Protein AF-A0A0V0SXD3-F1 (afdb_monomer)

Mean predicted aligned error: 11.61 Å

Radius of gyration: 20.64 Å; Cα contacts (8 Å, |Δi|>4): 73; chains: 1; bounding box: 42×30×58 Å

Structure (mmCIF, N/CA/C/O backbone):
data_AF-A0A0V0SXD3-F1
#
_entry.id   AF-A0A0V0SXD3-F1
#
loop_
_atom_site.group_PDB
_atom_site.id
_atom_site.type_symbol
_atom_site.label_atom_id
_atom_site.label_alt_id
_atom_site.label_comp_id
_atom_site.label_asym_id
_atom_site.label_entity_id
_atom_site.label_seq_id
_atom_site.pdbx_PDB_ins_code
_atom_site.Cartn_x
_atom_site.Cartn_y
_atom_site.Cartn_z
_atom_site.occupancy
_atom_site.B_iso_or_equiv
_atom_site.auth_seq_id
_atom_s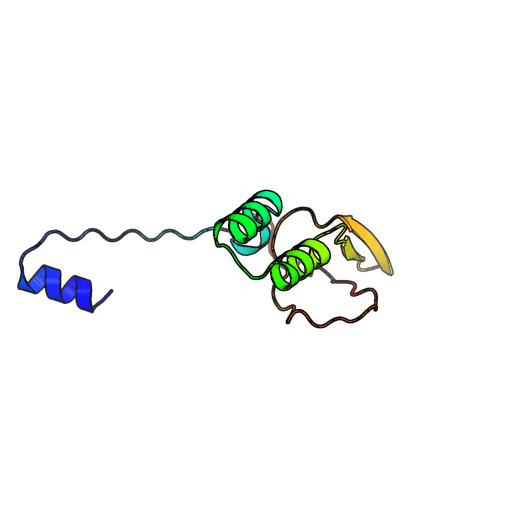ite.auth_comp_id
_atom_site.auth_asym_id
_atom_site.auth_atom_id
_atom_site.pdbx_PDB_model_num
ATOM 1 N N . MET A 1 1 ? -11.902 12.365 18.711 1.00 76.06 1 MET A N 1
ATOM 2 C CA . MET A 1 1 ? -11.106 12.462 19.957 1.00 76.06 1 MET A CA 1
ATOM 3 C C . MET A 1 1 ? -11.861 13.221 21.041 1.00 76.06 1 MET A C 1
ATOM 5 O O . MET A 1 1 ? -12.052 12.664 22.110 1.00 76.06 1 MET A O 1
ATOM 9 N N . GLU A 1 2 ? -12.356 14.429 20.762 1.00 86.44 2 GLU A N 1
ATOM 10 C CA . GLU A 1 2 ? -13.086 15.246 21.744 1.00 86.44 2 GLU A CA 1
ATOM 11 C C . GLU A 1 2 ? -14.291 14.533 22.376 1.00 86.44 2 GLU A C 1
ATOM 13 O O . GLU A 1 2 ? -14.399 14.493 23.596 1.00 86.44 2 GLU A O 1
ATOM 18 N N . VAL A 1 3 ? -15.118 13.853 21.575 1.00 91.25 3 VAL A N 1
ATOM 19 C CA . VAL A 1 3 ? -16.262 13.065 22.075 1.00 91.25 3 VAL A CA 1
ATOM 20 C C . VAL A 1 3 ? -15.834 11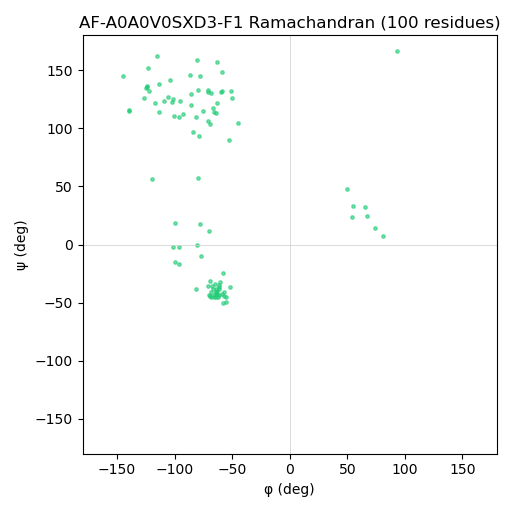.965 23.058 1.00 91.25 3 VAL A C 1
ATOM 22 O O . VAL A 1 3 ? -16.448 11.807 24.106 1.00 91.25 3 VAL A O 1
ATOM 25 N N . ALA A 1 4 ? -14.745 11.246 22.767 1.00 87.12 4 ALA A N 1
ATOM 26 C CA . ALA A 1 4 ? -14.232 10.190 23.646 1.00 87.12 4 ALA A CA 1
ATOM 27 C C . ALA A 1 4 ? -13.683 10.754 24.969 1.00 87.12 4 ALA A C 1
ATOM 29 O O . ALA A 1 4 ? -13.862 10.148 26.022 1.00 87.12 4 ALA A O 1
ATOM 30 N N . ILE A 1 5 ? -13.061 11.938 24.929 1.00 92.00 5 ILE A N 1
ATOM 31 C CA . ILE A 1 5 ? -12.571 12.639 26.124 1.00 92.00 5 ILE A CA 1
ATOM 32 C C . ILE A 1 5 ? -13.740 13.139 26.981 1.00 92.00 5 ILE A C 1
ATOM 34 O O . ILE A 1 5 ? -13.711 12.987 28.201 1.00 92.00 5 ILE A O 1
ATOM 38 N N . GLN A 1 6 ? -14.768 13.727 26.362 1.00 93.25 6 GLN A N 1
ATOM 39 C CA . GLN A 1 6 ? -15.953 14.213 27.076 1.00 93.25 6 GLN A CA 1
ATOM 40 C C . GLN A 1 6 ? -16.712 13.066 27.743 1.00 93.25 6 GLN A C 1
ATOM 42 O O . GLN A 1 6 ? -17.123 13.183 28.896 1.00 93.25 6 GLN A O 1
ATOM 47 N N . GLU A 1 7 ? -16.826 11.928 27.063 1.00 93.00 7 GLU A N 1
ATOM 48 C CA . GLU A 1 7 ? -17.496 10.757 27.617 1.00 93.00 7 GLU A CA 1
ATOM 49 C C . GLU A 1 7 ? -16.711 10.133 28.778 1.00 93.00 7 GLU A C 1
ATOM 51 O O . GLU A 1 7 ? -17.301 9.807 29.810 1.00 93.00 7 GLU A O 1
ATOM 56 N N . ALA A 1 8 ? -15.380 10.047 28.677 1.00 92.88 8 ALA A N 1
ATOM 57 C CA . ALA A 1 8 ? -14.533 9.590 29.780 1.00 92.88 8 ALA A CA 1
ATOM 58 C C . ALA A 1 8 ? -14.653 10.502 31.015 1.00 92.88 8 ALA A C 1
ATOM 60 O O . ALA A 1 8 ? -14.739 10.013 32.140 1.00 92.88 8 ALA A O 1
ATOM 61 N N . ARG A 1 9 ? -14.755 11.825 30.813 1.00 91.38 9 ARG A N 1
ATOM 62 C CA . ARG A 1 9 ? -15.018 12.793 31.894 1.00 91.38 9 ARG A CA 1
ATOM 63 C C . ARG A 1 9 ? -16.405 12.617 32.510 1.00 91.38 9 ARG A C 1
ATOM 65 O O . ARG A 1 9 ? -16.526 12.640 33.730 1.00 91.38 9 ARG A O 1
ATOM 72 N N . ARG A 1 10 ? -17.441 12.422 31.686 1.00 95.75 10 ARG A N 1
ATOM 73 C CA . ARG A 1 10 ? -18.830 12.227 32.138 1.00 95.75 10 ARG A CA 1
ATOM 74 C C . ARG A 1 10 ? -19.001 10.943 32.950 1.00 95.75 10 ARG A C 1
ATOM 76 O O . ARG A 1 10 ? -19.766 10.918 33.908 1.00 95.75 10 ARG A O 1
ATOM 83 N N . THR A 1 11 ? -18.309 9.881 32.551 1.00 95.00 11 THR A N 1
ATOM 84 C CA . THR A 1 11 ? -18.422 8.540 33.150 1.00 95.00 11 THR A CA 1
ATOM 85 C C . THR A 1 11 ? -17.359 8.249 34.205 1.00 95.00 11 THR A C 1
ATOM 87 O O . THR A 1 11 ? -17.393 7.189 34.823 1.00 95.00 11 THR A O 1
ATOM 90 N N . ASN A 1 12 ? -16.437 9.189 34.435 1.00 93.06 12 ASN A N 1
ATOM 91 C CA . ASN A 1 12 ? -15.276 9.021 35.307 1.00 93.06 12 ASN A CA 1
ATOM 92 C C . ASN A 1 12 ? -14.416 7.793 34.934 1.00 93.06 12 ASN A C 1
ATOM 94 O O . ASN A 1 12 ? -13.853 7.116 35.794 1.00 93.06 12 ASN A O 1
ATOM 98 N N . ALA A 1 13 ? -14.348 7.483 33.637 1.00 93.19 13 ALA A N 1
ATOM 99 C CA . ALA A 1 13 ? -13.592 6.360 33.101 1.00 93.19 13 ALA A CA 1
ATOM 100 C C . ALA A 1 13 ? -12.131 6.751 32.833 1.00 93.19 13 ALA A C 1
ATOM 102 O O . ALA A 1 13 ? -11.835 7.871 32.410 1.00 93.19 13 ALA A O 1
ATOM 103 N N . GLN A 1 14 ? -11.203 5.808 33.020 1.00 92.12 14 GLN A N 1
ATOM 104 C CA . GLN A 1 14 ? -9.826 5.986 32.560 1.00 92.12 14 GLN A CA 1
ATOM 105 C C . GLN A 1 14 ? -9.760 5.918 31.032 1.00 92.12 14 GLN A C 1
ATOM 107 O O . GLN A 1 14 ? -10.261 4.980 30.416 1.00 92.12 14 GLN A O 1
ATOM 112 N N . LEU A 1 15 ? -9.089 6.901 30.432 1.00 92.44 15 LEU A N 1
ATOM 113 C CA . LEU A 1 15 ? -8.832 6.980 28.999 1.00 92.44 15 LEU A CA 1
ATOM 114 C C . LEU A 1 15 ? -7.332 7.172 28.769 1.00 92.44 15 LEU A C 1
ATOM 116 O O . LEU A 1 15 ? -6.741 8.118 29.287 1.00 92.44 15 LEU A O 1
ATOM 120 N N . ALA A 1 16 ? -6.736 6.305 27.954 1.00 92.00 16 ALA A N 1
ATOM 121 C CA . ALA A 1 16 ? -5.386 6.472 27.431 1.00 92.00 16 ALA A CA 1
ATOM 122 C C . ALA A 1 16 ? -5.460 6.690 25.915 1.00 92.00 16 ALA A C 1
ATOM 124 O O . ALA A 1 16 ? -6.236 6.028 25.227 1.00 92.00 16 ALA A O 1
ATOM 125 N N . ILE A 1 17 ? -4.664 7.629 25.399 1.00 90.06 17 ILE A N 1
ATOM 126 C CA . ILE A 1 17 ? -4.570 7.929 23.967 1.00 90.06 17 ILE A CA 1
ATOM 127 C C . ILE A 1 17 ? -3.116 7.747 23.546 1.00 90.06 17 ILE A C 1
ATOM 129 O O . ILE A 1 17 ? -2.204 8.247 24.203 1.00 90.06 17 ILE A O 1
ATOM 133 N N . SER A 1 18 ? -2.912 7.033 22.445 1.00 90.50 18 SER A N 1
ATOM 134 C CA . SER A 1 18 ? -1.605 6.817 21.831 1.00 90.50 18 SER A CA 1
ATOM 135 C C . SER A 1 18 ? -1.666 7.278 20.381 1.00 90.50 18 SER A C 1
ATOM 137 O O . SER A 1 18 ? -2.632 6.980 19.679 1.00 90.50 18 SER A O 1
ATOM 139 N N . TRP A 1 19 ? -0.633 7.989 19.932 1.00 89.31 19 TRP A N 1
ATOM 140 C CA . TRP A 1 19 ? -0.466 8.363 18.532 1.00 89.31 19 TRP A CA 1
ATOM 141 C C . TRP A 1 19 ? 0.556 7.429 17.901 1.00 89.31 19 TRP A C 1
ATOM 143 O O . TRP A 1 19 ? 1.670 7.301 18.404 1.00 89.31 19 TRP A O 1
ATOM 153 N N . LEU A 1 20 ? 0.159 6.781 16.810 1.00 89.31 20 LEU A N 1
ATOM 154 C CA . LEU A 1 20 ? 1.042 5.977 15.981 1.00 89.31 20 LEU A CA 1
ATOM 155 C C . LEU A 1 20 ? 1.155 6.668 14.627 1.00 89.31 20 LEU A C 1
ATOM 157 O O . LEU A 1 20 ? 0.166 6.764 13.903 1.00 89.31 20 LEU A O 1
ATOM 161 N N . ASP A 1 21 ? 2.353 7.143 14.312 1.00 90.56 21 ASP A N 1
ATOM 162 C CA . ASP A 1 21 ? 2.686 7.653 12.988 1.00 90.56 21 ASP A CA 1
ATOM 163 C C . ASP A 1 21 ? 3.575 6.636 12.271 1.00 90.56 21 ASP A C 1
ATOM 165 O O . ASP A 1 21 ? 4.575 6.167 12.822 1.00 90.56 21 ASP A O 1
ATOM 169 N N . ILE A 1 22 ? 3.180 6.253 11.059 1.00 85.12 22 ILE A N 1
ATOM 170 C CA . ILE A 1 22 ? 3.893 5.261 10.255 1.00 85.12 22 ILE A CA 1
ATOM 171 C C . ILE A 1 22 ? 4.726 6.018 9.228 1.00 85.12 22 ILE A C 1
ATOM 173 O O . ILE A 1 22 ? 4.196 6.590 8.273 1.00 85.12 22 ILE A O 1
ATOM 177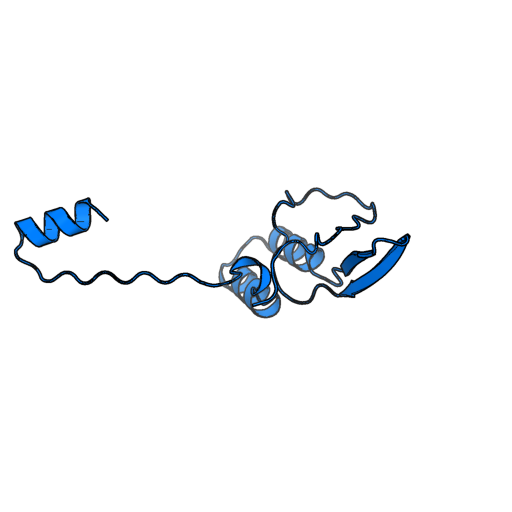 N N . SER A 1 23 ? 6.048 5.984 9.392 1.00 88.00 23 SER A N 1
ATOM 178 C CA . SER A 1 23 ? 6.963 6.611 8.441 1.00 88.00 23 SER A CA 1
ATOM 179 C C . SER A 1 23 ? 6.804 6.011 7.043 1.00 88.00 23 SER A C 1
ATOM 181 O O . SER A 1 23 ? 6.822 4.794 6.870 1.00 88.00 23 SER A O 1
ATOM 183 N N . ASN A 1 24 ? 6.683 6.877 6.033 1.00 82.88 24 ASN A N 1
ATOM 184 C CA . ASN A 1 24 ? 6.565 6.490 4.625 1.00 82.88 24 ASN A CA 1
ATOM 185 C C . ASN A 1 24 ? 5.487 5.409 4.377 1.00 82.88 24 ASN A C 1
ATOM 187 O O . ASN A 1 24 ? 5.731 4.412 3.693 1.00 82.88 24 ASN A O 1
ATOM 191 N N . ALA A 1 25 ? 4.290 5.595 4.942 1.00 84.19 25 ALA A N 1
ATOM 192 C CA . ALA A 1 25 ? 3.207 4.609 4.894 1.00 84.19 25 ALA A CA 1
ATOM 193 C C . ALA A 1 25 ? 2.885 4.106 3.473 1.00 84.19 25 ALA A C 1
ATOM 195 O O . ALA A 1 25 ? 2.619 2.925 3.288 1.00 84.19 25 ALA A O 1
ATOM 196 N N . PHE A 1 26 ? 2.963 4.969 2.454 1.00 83.25 26 PHE A N 1
ATOM 197 C CA . PHE A 1 26 ? 2.742 4.557 1.065 1.00 83.25 26 PHE A CA 1
ATOM 198 C C . PHE A 1 26 ? 3.963 3.904 0.424 1.00 83.25 26 PHE A C 1
ATOM 200 O O . PHE A 1 26 ? 3.787 2.967 -0.342 1.00 83.25 26 PHE A O 1
ATOM 207 N N . GLY A 1 27 ? 5.185 4.368 0.700 1.00 85.50 27 GLY A N 1
ATOM 208 C CA . GLY A 1 27 ? 6.398 3.817 0.088 1.00 85.50 27 GLY A CA 1
ATOM 209 C C . GLY A 1 27 ? 6.853 2.488 0.694 1.00 85.50 27 GLY A C 1
ATOM 210 O O . GLY A 1 27 ? 7.724 1.836 0.133 1.00 85.50 27 GLY A O 1
ATOM 211 N N . THR A 1 28 ? 6.258 2.072 1.814 1.00 87.06 28 THR A N 1
ATOM 212 C CA . THR A 1 28 ? 6.591 0.829 2.533 1.00 87.06 28 THR A CA 1
ATOM 213 C C . THR A 1 28 ? 5.603 -0.315 2.285 1.00 87.06 28 THR A C 1
ATOM 215 O O . THR A 1 28 ? 5.811 -1.424 2.774 1.00 87.06 28 THR A O 1
ATOM 218 N N . VAL A 1 29 ? 4.542 -0.092 1.499 1.00 89.75 29 VAL A N 1
ATOM 219 C CA . VAL A 1 29 ? 3.530 -1.122 1.206 1.00 89.75 29 VAL A CA 1
ATOM 220 C C . VAL A 1 29 ? 4.128 -2.264 0.381 1.00 89.75 29 VAL A C 1
ATOM 222 O O . VAL A 1 29 ? 4.503 -2.073 -0.772 1.00 89.75 29 VAL A O 1
ATOM 225 N N . SER A 1 30 ? 4.152 -3.483 0.919 1.00 89.94 30 SER A N 1
ATOM 226 C CA . SER A 1 30 ? 4.501 -4.673 0.132 1.00 89.94 30 SER A CA 1
ATOM 227 C C . SER A 1 30 ? 3.417 -4.984 -0.906 1.00 89.94 30 SER A C 1
ATOM 229 O O . SER A 1 30 ? 2.236 -5.089 -0.565 1.00 89.94 30 SER A O 1
ATOM 231 N N . HIS A 1 31 ? 3.813 -5.185 -2.168 1.00 90.19 31 HIS A N 1
ATOM 232 C CA . HIS A 1 31 ? 2.887 -5.602 -3.230 1.00 90.19 31 HIS A CA 1
ATOM 233 C C . HIS A 1 31 ? 2.311 -6.997 -2.979 1.00 90.19 31 HIS A C 1
ATOM 235 O O . HIS A 1 31 ? 1.144 -7.232 -3.269 1.00 90.19 31 HIS A O 1
ATOM 241 N N . GLU A 1 32 ? 3.083 -7.902 -2.377 1.00 90.19 32 GLU A N 1
ATOM 242 C CA . GLU A 1 32 ? 2.609 -9.242 -2.010 1.00 90.19 32 GLU A CA 1
ATOM 243 C C . GLU A 1 32 ? 1.471 -9.170 -0.983 1.00 90.19 32 GLU A C 1
ATOM 245 O O . GLU A 1 32 ? 0.433 -9.820 -1.138 1.00 90.19 32 GLU A O 1
ATOM 250 N N . VAL A 1 33 ? 1.638 -8.321 0.038 1.00 90.88 33 VAL A N 1
ATOM 251 C CA . VAL A 1 33 ? 0.606 -8.086 1.056 1.00 90.88 33 VAL A CA 1
ATOM 252 C C . VAL A 1 33 ? -0.612 -7.421 0.424 1.00 90.88 33 VAL A C 1
ATOM 254 O O . VAL A 1 33 ? -1.732 -7.865 0.659 1.00 90.88 33 VAL A O 1
ATOM 257 N N . LEU A 1 34 ? -0.409 -6.405 -0.421 1.00 90.31 34 LEU A N 1
ATOM 258 C CA . LEU A 1 34 ? -1.491 -5.746 -1.150 1.00 90.31 34 LEU A CA 1
ATOM 259 C C . LEU A 1 34 ? -2.310 -6.755 -1.969 1.00 90.31 34 LEU A C 1
ATOM 261 O O . LEU A 1 34 ? -3.530 -6.791 -1.845 1.00 90.31 34 LEU A O 1
ATOM 265 N N . PHE A 1 35 ? -1.657 -7.611 -2.756 1.00 91.12 35 PHE A N 1
ATOM 266 C CA . PHE A 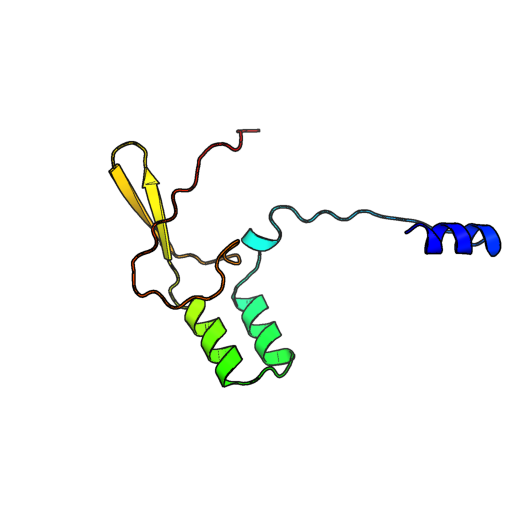1 35 ? -2.335 -8.613 -3.581 1.00 91.12 35 PHE A CA 1
ATOM 267 C C . PHE A 1 35 ? -3.082 -9.650 -2.745 1.00 91.12 35 PHE A C 1
ATOM 269 O O . PHE A 1 35 ? -4.227 -9.966 -3.060 1.00 91.12 35 PHE A O 1
ATOM 276 N N . SER A 1 36 ? -2.478 -10.108 -1.648 1.00 90.94 36 SER A N 1
ATOM 277 C CA . SER A 1 36 ? -3.120 -11.038 -0.715 1.00 90.94 36 SER A CA 1
ATOM 278 C C . SER A 1 36 ? -4.381 -10.437 -0.085 1.00 90.94 36 SER A C 1
ATOM 280 O O . SER A 1 36 ? -5.371 -11.138 0.121 1.00 90.94 36 SER A O 1
ATOM 282 N N . LEU A 1 37 ? -4.372 -9.132 0.208 1.00 91.12 37 LEU A N 1
ATOM 283 C CA . LEU A 1 37 ? -5.547 -8.426 0.719 1.00 91.12 37 LEU A CA 1
ATOM 284 C C . LEU A 1 37 ? -6.633 -8.284 -0.352 1.00 91.12 37 LEU A C 1
ATOM 286 O O . LEU A 1 37 ? -7.795 -8.540 -0.045 1.00 91.12 37 LEU A O 1
ATOM 290 N N . LEU A 1 38 ? -6.278 -7.930 -1.593 1.00 90.06 38 LEU A N 1
ATOM 291 C CA . LEU A 1 38 ? -7.248 -7.839 -2.694 1.00 90.06 38 LEU A CA 1
ATOM 292 C C . LEU A 1 38 ? -7.981 -9.171 -2.905 1.00 90.06 38 LEU A C 1
ATOM 294 O O . LEU A 1 38 ? -9.208 -9.185 -2.997 1.00 90.06 38 LEU A O 1
ATOM 298 N N . ASP A 1 39 ? -7.237 -10.281 -2.892 1.00 88.69 39 ASP A N 1
ATOM 299 C CA . ASP A 1 39 ? -7.801 -11.625 -3.038 1.00 88.69 39 ASP A CA 1
ATOM 300 C C . ASP A 1 39 ? -8.685 -12.004 -1.835 1.00 88.69 39 ASP A C 1
ATOM 302 O O . ASP A 1 39 ? -9.750 -12.600 -1.997 1.00 88.69 39 ASP A O 1
ATOM 306 N N . ARG A 1 40 ? -8.288 -11.618 -0.614 1.00 92.25 40 ARG A N 1
ATOM 307 C CA . ARG A 1 40 ? -9.033 -11.927 0.617 1.00 92.25 40 ARG A CA 1
ATOM 308 C C . ARG A 1 40 ? -10.348 -11.158 0.748 1.00 92.25 40 ARG A C 1
ATOM 310 O O . ARG A 1 40 ? -11.303 -11.704 1.295 1.00 92.25 40 ARG A O 1
ATOM 317 N N . TYR A 1 41 ? -10.400 -9.904 0.302 1.00 90.31 41 TYR A N 1
ATOM 318 C CA . TYR A 1 41 ? -11.602 -9.070 0.426 1.00 90.31 41 TYR A CA 1
ATOM 319 C C . TYR A 1 41 ? -12.663 -9.352 -0.648 1.00 90.31 41 TYR A C 1
ATOM 321 O O . TYR A 1 41 ? -13.733 -8.750 -0.602 1.00 90.31 41 TYR A O 1
ATOM 329 N N . GLY A 1 42 ? -12.407 -10.284 -1.574 1.00 84.06 42 GLY A N 1
ATOM 330 C CA . GLY A 1 42 ? -13.401 -10.731 -2.552 1.00 84.06 42 GLY A CA 1
ATOM 331 C C . 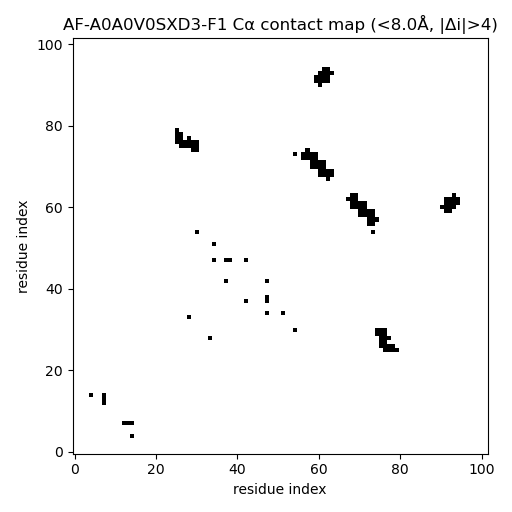GLY A 1 42 ? -13.809 -9.640 -3.541 1.00 84.06 42 GLY A C 1
ATOM 332 O O . GLY A 1 42 ? -14.964 -9.592 -3.961 1.00 84.06 42 GLY A O 1
ATOM 333 N N . LEU A 1 43 ? -12.880 -8.741 -3.881 1.00 85.88 43 LEU A N 1
ATOM 334 C CA . LEU A 1 43 ? -13.097 -7.732 -4.914 1.00 85.88 43 LEU A CA 1
ATOM 335 C C . LEU A 1 43 ? -13.319 -8.399 -6.274 1.00 85.88 43 LEU A C 1
ATOM 337 O O . LEU A 1 43 ? -12.874 -9.522 -6.516 1.00 85.88 43 LEU A O 1
ATOM 341 N N . ASP A 1 44 ? -13.980 -7.675 -7.177 1.00 90.75 44 ASP A N 1
ATOM 342 C CA . ASP A 1 44 ? -14.222 -8.150 -8.535 1.00 90.75 44 ASP A CA 1
ATOM 343 C C . ASP A 1 44 ? -12.907 -8.648 -9.192 1.00 90.75 44 ASP A C 1
ATOM 345 O O . ASP A 1 44 ? -11.878 -7.960 -9.111 1.00 90.75 44 ASP A O 1
ATOM 349 N N . PRO A 1 45 ? -12.894 -9.840 -9.822 1.00 90.12 45 PRO A N 1
ATOM 350 C CA . PRO A 1 45 ? -11.677 -10.403 -10.402 1.00 90.12 45 PRO A CA 1
ATOM 351 C C . PRO A 1 45 ? -11.056 -9.530 -11.494 1.00 90.12 45 PRO A C 1
ATOM 353 O O . PRO A 1 45 ? -9.830 -9.500 -11.619 1.00 90.12 45 PRO A O 1
ATOM 356 N N . VAL A 1 46 ? -11.871 -8.802 -12.267 1.00 92.56 46 VAL A N 1
ATOM 357 C CA . VAL A 1 46 ? -11.381 -7.889 -13.309 1.00 92.56 46 VAL A CA 1
ATOM 358 C C . VAL A 1 46 ? -10.670 -6.711 -12.657 1.00 92.56 46 VAL A C 1
ATOM 360 O O . VAL A 1 46 ? -9.552 -6.375 -13.050 1.00 92.56 46 VAL A O 1
ATOM 363 N N . PHE A 1 47 ? -11.263 -6.134 -11.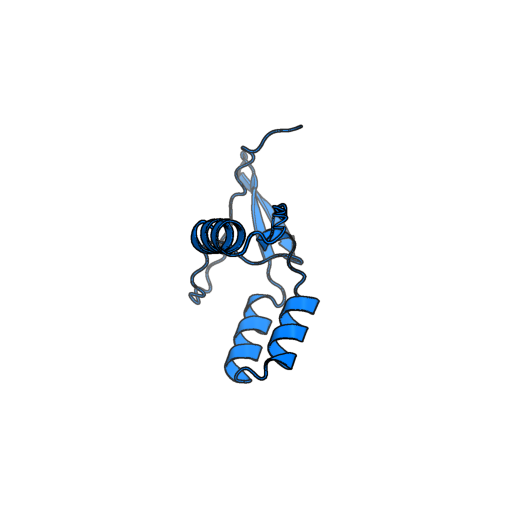612 1.00 89.38 47 PHE A N 1
ATOM 364 C CA . PHE A 1 47 ? -10.629 -5.067 -10.839 1.00 89.38 47 PHE A CA 1
ATOM 365 C C . PHE A 1 47 ? -9.327 -5.532 -10.167 1.00 89.38 47 PHE A C 1
ATOM 367 O O . PHE A 1 47 ? -8.300 -4.858 -10.245 1.00 89.38 47 PHE A O 1
ATOM 374 N N . THR A 1 48 ? -9.325 -6.722 -9.570 1.00 91.06 48 THR A N 1
ATOM 375 C CA . THR A 1 48 ? -8.133 -7.294 -8.927 1.00 91.06 48 THR A CA 1
ATOM 376 C C . THR A 1 48 ? -7.012 -7.543 -9.937 1.00 91.06 48 THR A C 1
ATOM 378 O O . THR A 1 48 ? -5.853 -7.210 -9.676 1.00 91.06 48 THR A O 1
ATOM 381 N N . ALA A 1 49 ? -7.343 -8.077 -11.117 1.00 91.25 49 ALA A N 1
ATOM 382 C CA . ALA A 1 49 ? -6.389 -8.266 -12.205 1.00 91.25 49 ALA A CA 1
ATOM 383 C C . ALA A 1 49 ? -5.841 -6.931 -12.726 1.00 91.25 49 ALA A C 1
ATOM 385 O O . ALA A 1 49 ? -4.640 -6.820 -12.969 1.00 91.25 49 ALA A O 1
ATOM 386 N N . PHE A 1 50 ? -6.692 -5.908 -12.851 1.00 91.06 50 PHE A N 1
ATOM 387 C CA . PHE A 1 50 ? -6.276 -4.560 -13.237 1.00 91.06 50 PHE A CA 1
ATOM 388 C C . PHE A 1 50 ? -5.230 -3.992 -12.268 1.00 91.06 50 PHE A C 1
ATOM 390 O O . PHE A 1 50 ? -4.153 -3.584 -12.704 1.0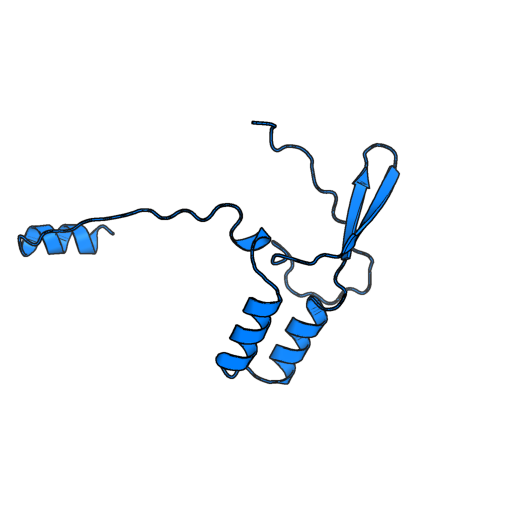0 91.06 50 PHE A O 1
ATOM 397 N N . ILE A 1 51 ? -5.489 -4.046 -10.958 1.00 89.69 51 ILE A N 1
ATOM 398 C CA . ILE A 1 51 ? -4.536 -3.562 -9.949 1.00 89.69 51 ILE A CA 1
ATOM 399 C C . ILE A 1 51 ? -3.242 -4.385 -9.967 1.00 89.69 51 ILE A C 1
ATOM 401 O O . ILE A 1 51 ? -2.155 -3.813 -9.978 1.00 89.69 51 ILE A O 1
ATOM 405 N N . LYS A 1 52 ? -3.323 -5.721 -10.036 1.00 90.00 52 LYS A N 1
ATOM 406 C CA . LYS A 1 52 ? -2.132 -6.585 -10.146 1.00 90.00 52 LYS A CA 1
ATOM 407 C C . LYS A 1 52 ? -1.280 -6.225 -11.365 1.00 90.00 52 LYS A C 1
ATOM 409 O O . LYS A 1 52 ? -0.059 -6.154 -11.250 1.00 90.00 52 LYS A O 1
ATOM 414 N N . ASN A 1 53 ? -1.909 -5.939 -12.503 1.00 89.88 53 ASN A N 1
ATOM 415 C CA . ASN A 1 53 ? -1.215 -5.535 -13.724 1.00 89.88 53 ASN A CA 1
ATOM 416 C C . ASN A 1 53 ? -0.575 -4.145 -13.625 1.00 89.88 53 ASN A C 1
ATOM 418 O O . ASN A 1 53 ? 0.485 -3.947 -14.207 1.00 89.88 53 ASN A O 1
ATOM 422 N N . LEU A 1 54 ? -1.155 -3.211 -12.864 1.00 87.00 54 LEU A N 1
ATOM 423 C CA . LEU A 1 54 ? -0.564 -1.885 -12.647 1.00 87.00 54 LEU A CA 1
ATOM 424 C C . LEU A 1 54 ? 0.804 -1.960 -11.946 1.00 87.00 54 LEU A C 1
ATOM 426 O O . LEU A 1 54 ? 1.692 -1.153 -12.218 1.00 87.00 54 LEU A O 1
ATOM 430 N N . TYR A 1 55 ? 0.970 -2.929 -11.043 1.00 87.62 55 TYR A N 1
ATOM 431 C CA . TYR A 1 55 ? 2.207 -3.133 -10.282 1.00 87.62 55 TYR A CA 1
ATOM 432 C C . TYR A 1 55 ? 3.132 -4.194 -10.887 1.00 87.62 55 TYR A C 1
ATOM 434 O O . TYR A 1 55 ? 4.318 -4.247 -10.550 1.00 87.62 55 TYR A O 1
ATOM 442 N N . LYS A 1 56 ? 2.621 -5.040 -11.787 1.00 82.88 56 LYS A N 1
ATOM 443 C CA . LYS A 1 56 ? 3.416 -6.052 -12.480 1.00 82.88 56 LYS A CA 1
ATOM 444 C C . LYS A 1 56 ? 4.482 -5.372 -13.337 1.00 82.88 56 LYS A C 1
ATOM 446 O O . LYS A 1 56 ? 4.170 -4.560 -14.198 1.00 82.88 56 LYS A O 1
ATOM 451 N N . ASP A 1 57 ? 5.742 -5.712 -13.073 1.00 82.88 57 ASP A N 1
ATOM 452 C CA . ASP A 1 57 ? 6.918 -5.168 -13.766 1.00 82.88 57 ASP A CA 1
ATOM 453 C C . ASP A 1 57 ? 6.987 -3.630 -13.770 1.00 82.88 57 ASP A C 1
ATOM 455 O O . ASP A 1 57 ? 7.660 -3.028 -14.607 1.00 82.88 57 ASP A O 1
ATOM 459 N N . ALA A 1 58 ? 6.324 -2.983 -12.803 1.00 84.12 58 ALA A N 1
ATOM 460 C CA . ALA A 1 58 ? 6.348 -1.540 -12.667 1.00 84.12 58 ALA A CA 1
ATOM 461 C C . ALA A 1 58 ? 7.790 -1.057 -12.480 1.00 84.12 58 ALA A C 1
ATOM 463 O O . ALA A 1 58 ? 8.544 -1.572 -11.650 1.00 84.12 58 ALA A O 1
ATOM 464 N N . THR A 1 59 ? 8.173 -0.041 -13.243 1.00 85.31 59 THR A N 1
ATOM 465 C CA . THR A 1 59 ? 9.469 0.627 -13.131 1.00 85.31 59 THR A CA 1
ATOM 466 C C . THR A 1 59 ? 9.290 2.077 -12.701 1.00 85.31 59 THR A C 1
ATOM 468 O O . THR A 1 59 ? 8.198 2.655 -12.764 1.00 85.31 59 THR A O 1
ATOM 471 N N . ILE A 1 60 ? 10.382 2.653 -12.215 1.00 82.50 60 ILE A N 1
ATOM 472 C CA . ILE A 1 60 ? 10.555 4.080 -11.996 1.00 82.50 60 ILE A CA 1
ATOM 473 C C . ILE A 1 60 ? 11.800 4.513 -12.759 1.00 82.50 60 ILE A C 1
ATOM 475 O O . ILE A 1 60 ? 12.824 3.832 -12.730 1.00 82.50 60 ILE A O 1
ATOM 479 N N . VAL A 1 61 ? 11.706 5.640 -13.453 1.00 83.69 61 VAL A N 1
ATOM 480 C CA . VAL A 1 61 ? 12.858 6.264 -14.100 1.00 83.69 61 VAL A CA 1
ATOM 481 C C . VAL A 1 61 ? 13.187 7.521 -13.322 1.00 83.69 61 VAL A C 1
ATOM 483 O O . VAL A 1 61 ? 12.325 8.383 -13.184 1.00 83.69 61 VAL A O 1
ATOM 486 N N . VAL A 1 62 ? 14.420 7.620 -12.838 1.00 81.62 62 VAL A N 1
ATOM 487 C CA . VAL A 1 62 ? 14.942 8.785 -12.124 1.00 81.62 62 VAL A CA 1
ATOM 488 C C . VAL A 1 62 ? 15.827 9.580 -13.075 1.00 81.62 62 VAL A C 1
ATOM 490 O O . VAL A 1 62 ? 16.794 9.047 -13.619 1.00 81.62 62 VAL A O 1
ATOM 493 N N . LYS A 1 63 ? 15.493 10.858 -13.272 1.00 84.19 63 LYS A N 1
ATOM 494 C CA . LYS A 1 63 ? 16.314 11.824 -14.015 1.00 84.19 63 LYS A CA 1
ATOM 495 C C . LYS A 1 63 ? 17.349 12.451 -13.088 1.00 84.19 63 LYS A C 1
ATOM 497 O O . LYS A 1 63 ? 16.987 13.105 -12.115 1.00 84.19 63 LYS A O 1
ATOM 502 N N . GLY A 1 64 ? 18.624 12.269 -13.411 1.00 79.25 64 GLY A N 1
ATOM 503 C CA . GLY A 1 64 ? 19.734 12.989 -12.799 1.00 79.25 64 GLY A CA 1
ATOM 504 C C . GLY A 1 64 ? 19.912 14.382 -13.407 1.00 79.25 64 GLY A C 1
ATOM 505 O O . GLY A 1 64 ? 19.507 14.642 -14.541 1.00 79.25 64 GLY A O 1
ATOM 506 N N . ALA A 1 65 ? 20.575 15.273 -12.666 1.00 77.31 65 ALA A N 1
ATOM 507 C CA . ALA A 1 65 ? 20.773 16.676 -13.048 1.00 77.31 65 ALA A CA 1
ATOM 508 C C . ALA A 1 65 ? 21.498 16.873 -14.396 1.00 77.31 65 ALA A C 1
ATOM 510 O O . ALA A 1 65 ? 21.301 17.885 -15.060 1.00 77.31 65 ALA A O 1
ATOM 511 N N . ASN A 1 66 ? 22.290 15.887 -14.831 1.00 78.81 66 ASN A N 1
ATOM 512 C CA . ASN A 1 66 ? 23.113 15.970 -16.042 1.00 78.81 66 ASN A CA 1
ATOM 513 C C . ASN A 1 66 ? 22.471 15.273 -17.256 1.00 78.81 66 ASN A C 1
ATOM 515 O O . ASN A 1 66 ? 23.173 14.901 -18.193 1.00 78.81 66 ASN A O 1
ATOM 519 N N . GLY A 1 67 ? 21.158 15.027 -17.223 1.00 74.31 67 GLY A N 1
ATOM 520 C CA . GLY A 1 67 ? 20.461 14.291 -18.284 1.00 74.31 67 GLY A CA 1
ATOM 521 C C . GLY A 1 67 ? 20.732 12.784 -18.274 1.00 74.31 67 GLY A C 1
ATOM 522 O O . GLY A 1 67 ? 20.426 12.098 -19.244 1.00 74.31 67 GLY A O 1
ATOM 523 N N . THR A 1 68 ? 21.298 12.249 -17.188 1.00 73.56 68 THR A N 1
ATOM 524 C CA . THR A 1 68 ? 21.388 10.804 -16.964 1.00 73.56 68 THR A CA 1
ATOM 525 C C . THR A 1 68 ? 20.043 10.265 -16.489 1.00 73.56 68 THR A C 1
ATOM 527 O O . THR A 1 68 ? 19.312 10.935 -15.762 1.00 73.56 68 THR A O 1
ATOM 530 N N . HIS A 1 69 ? 19.709 9.044 -16.894 1.00 82.12 69 HIS A N 1
ATOM 531 C CA . HIS A 1 69 ? 18.492 8.365 -16.465 1.00 82.12 69 HIS A CA 1
ATOM 532 C C . HIS A 1 69 ? 18.850 7.013 -15.866 1.00 82.12 69 HIS A C 1
ATOM 534 O O . HIS A 1 69 ? 19.641 6.266 -16.441 1.00 82.12 69 HIS A O 1
ATOM 540 N N . VAL A 1 70 ? 18.251 6.697 -14.722 1.00 82.69 70 VAL A N 1
ATOM 541 C CA . VAL A 1 70 ? 18.327 5.366 -14.120 1.00 82.69 70 VAL A CA 1
ATOM 542 C C . VAL A 1 70 ? 16.926 4.791 -14.078 1.00 82.69 70 VAL A C 1
ATOM 544 O O . VAL A 1 70 ? 16.036 5.377 -13.465 1.00 82.69 70 VAL A O 1
ATOM 547 N N . THR A 1 71 ? 16.741 3.638 -14.712 1.00 85.69 71 THR A N 1
ATOM 548 C CA . THR A 1 71 ? 15.506 2.860 -14.612 1.00 85.69 71 THR A CA 1
ATOM 549 C C . THR A 1 71 ? 15.688 1.799 -13.539 1.00 85.69 71 THR A C 1
ATOM 551 O O . THR A 1 71 ? 16.602 0.981 -13.615 1.00 85.69 71 THR A O 1
ATOM 554 N N . ALA A 1 72 ? 14.814 1.804 -12.541 1.00 83.06 72 ALA A N 1
ATOM 555 C CA . ALA A 1 72 ? 14.785 0.814 -11.477 1.00 83.06 72 ALA A CA 1
ATOM 556 C C . ALA A 1 72 ? 13.415 0.138 -11.426 1.00 83.06 72 ALA A C 1
ATOM 558 O O . ALA A 1 72 ? 12.394 0.729 -11.782 1.00 83.06 72 ALA A O 1
ATOM 559 N N . ARG A 1 73 ? 13.379 -1.110 -10.958 1.00 85.06 73 ARG A N 1
ATOM 560 C CA . ARG A 1 73 ? 12.116 -1.789 -10.669 1.00 85.06 73 ARG A CA 1
ATOM 561 C C . ARG A 1 73 ? 11.471 -1.164 -9.435 1.00 85.06 73 ARG A C 1
ATOM 563 O O . ARG A 1 73 ? 12.115 -1.015 -8.401 1.00 85.06 73 ARG A O 1
ATOM 570 N N . TRP A 1 74 ? 10.183 -0.870 -9.530 1.00 83.62 74 TRP A N 1
ATOM 571 C CA . TRP A 1 74 ? 9.348 -0.484 -8.405 1.00 83.62 74 TRP A CA 1
ATOM 572 C C . TRP A 1 74 ? 8.851 -1.752 -7.707 1.00 83.62 74 TRP A C 1
ATOM 574 O O . TRP A 1 74 ? 7.871 -2.359 -8.125 1.00 83.62 74 TRP A O 1
ATOM 584 N N . SER A 1 75 ? 9.531 -2.170 -6.642 1.00 84.19 75 SER A N 1
ATOM 585 C CA . SER A 1 75 ? 9.214 -3.412 -5.916 1.00 84.19 75 SER A CA 1
ATOM 586 C C . SER A 1 75 ? 8.401 -3.219 -4.632 1.00 84.19 75 SER A C 1
ATOM 588 O O . SER A 1 75 ? 7.877 -4.194 -4.100 1.00 84.19 75 SER A O 1
ATOM 590 N N . VAL A 1 76 ? 8.303 -1.989 -4.116 1.00 87.31 76 VAL A N 1
ATOM 591 C CA . VAL A 1 76 ? 7.597 -1.677 -2.867 1.00 87.31 76 VAL A CA 1
ATOM 592 C C . VAL A 1 76 ? 6.920 -0.319 -2.953 1.00 87.31 76 VAL A C 1
ATOM 594 O O . VAL A 1 76 ? 7.429 0.616 -3.563 1.00 87.31 76 VAL A O 1
ATOM 597 N N . GLY A 1 77 ? 5.762 -0.214 -2.328 1.00 86.25 77 GLY A N 1
ATOM 598 C CA . GLY A 1 77 ? 5.008 1.007 -2.165 1.00 86.25 77 GLY A CA 1
ATOM 599 C C . GLY A 1 77 ? 3.962 1.248 -3.246 1.00 86.25 77 GLY A C 1
ATOM 600 O O . GLY A 1 77 ? 3.942 0.611 -4.300 1.00 86.25 77 GLY A O 1
ATOM 601 N N . VAL A 1 78 ? 3.082 2.200 -2.966 1.00 85.44 78 VAL A N 1
ATOM 602 C CA . VAL A 1 78 ? 2.007 2.660 -3.847 1.00 85.44 78 VAL A CA 1
ATOM 603 C C . VAL A 1 78 ? 2.398 4.003 -4.464 1.00 85.44 78 VAL A C 1
ATOM 605 O O . VAL A 1 78 ? 2.985 4.855 -3.796 1.00 85.44 78 VAL A O 1
ATOM 608 N N . ARG A 1 79 ? 2.061 4.206 -5.744 1.00 78.88 79 ARG A N 1
ATOM 609 C CA . ARG A 1 79 ? 2.247 5.484 -6.443 1.00 78.88 79 ARG A CA 1
ATOM 610 C C . ARG A 1 79 ? 1.344 6.554 -5.832 1.00 78.88 79 ARG A C 1
ATOM 612 O O . ARG A 1 79 ? 0.125 6.461 -5.922 1.00 78.88 79 ARG A O 1
ATOM 619 N N . GLN A 1 80 ? 1.941 7.571 -5.216 1.00 71.94 80 GLN A N 1
ATOM 620 C CA . GLN A 1 80 ? 1.201 8.733 -4.725 1.00 71.94 80 GLN A CA 1
ATOM 621 C C . GLN A 1 80 ? 0.910 9.691 -5.887 1.00 71.94 80 GLN A C 1
ATOM 623 O O . GLN A 1 80 ? 1.805 10.001 -6.667 1.00 71.94 80 GLN A O 1
ATOM 628 N N . GLY A 1 81 ? -0.333 10.166 -5.998 1.00 68.31 81 GLY A N 1
ATOM 629 C CA . GLY A 1 81 ? -0.728 11.142 -7.022 1.00 68.31 81 GLY A CA 1
ATOM 630 C C . GLY A 1 81 ? -1.009 10.566 -8.416 1.00 68.31 81 GLY A C 1
ATOM 631 O O . GLY A 1 81 ? -1.238 11.342 -9.338 1.00 68.31 81 GLY A O 1
ATOM 632 N N . ASP A 1 82 ? -1.024 9.240 -8.583 1.00 61.19 82 ASP A N 1
ATOM 633 C CA . ASP A 1 82 ? -1.433 8.585 -9.831 1.00 61.19 82 ASP A CA 1
ATOM 634 C C . ASP A 1 82 ? -2.941 8.246 -9.783 1.00 61.19 82 ASP A C 1
ATOM 636 O O . ASP A 1 82 ? -3.343 7.391 -8.990 1.00 61.19 82 ASP A O 1
ATOM 640 N N . PRO A 1 83 ? -3.807 8.889 -10.593 1.00 53.94 83 PRO A N 1
ATOM 641 C CA . PRO A 1 83 ? -5.247 8.627 -10.595 1.00 53.94 83 PRO A CA 1
ATOM 642 C C . PRO A 1 83 ? -5.657 7.339 -11.345 1.00 53.94 83 PRO A C 1
ATOM 644 O O . PRO A 1 83 ? -6.829 7.186 -11.672 1.00 53.94 83 PRO A O 1
ATOM 647 N N . CYS A 1 84 ? -4.736 6.399 -11.608 1.00 51.00 84 CYS A N 1
ATOM 648 C CA . CYS A 1 84 ? -4.967 5.151 -12.366 1.00 51.00 84 CYS A CA 1
ATOM 649 C C . CYS A 1 84 ? -5.275 5.354 -13.866 1.00 51.00 84 CYS A C 1
ATOM 651 O O . CYS A 1 84 ? -5.893 4.503 -14.508 1.00 51.00 84 CYS A O 1
ATOM 653 N N . GLY A 1 85 ? -4.833 6.472 -14.449 1.00 39.38 85 GLY A N 1
ATOM 654 C CA . GLY A 1 85 ? -5.055 6.779 -15.862 1.00 39.38 85 GLY A CA 1
ATOM 655 C C . GLY A 1 85 ? -4.056 6.067 -16.771 1.00 39.38 85 GLY A C 1
ATOM 656 O O . GLY A 1 85 ? -2.883 6.436 -16.789 1.00 39.38 85 GLY A O 1
ATOM 657 N N . ASN A 1 86 ? -4.539 5.080 -17.528 1.00 39.56 86 ASN A N 1
ATOM 658 C CA . ASN A 1 86 ? -3.882 4.443 -18.670 1.00 39.56 86 ASN A CA 1
ATOM 659 C C . ASN A 1 86 ? -3.250 5.494 -19.599 1.00 39.56 86 ASN A C 1
ATOM 661 O O . ASN A 1 86 ? -3.957 6.157 -20.352 1.00 39.56 86 ASN A O 1
ATOM 665 N N . ASP A 1 87 ? -1.931 5.636 -19.543 1.00 39.50 87 ASP A N 1
ATOM 666 C CA . ASP A 1 87 ? -1.173 6.342 -20.567 1.00 39.50 87 ASP A CA 1
ATOM 667 C C . ASP A 1 87 ? 0.103 5.543 -20.809 1.00 39.50 87 ASP A C 1
ATOM 669 O O . ASP A 1 87 ? 0.922 5.370 -19.905 1.00 39.50 87 ASP A O 1
ATOM 673 N N . SER A 1 88 ? 0.226 5.002 -22.018 1.00 38.06 88 SER A N 1
ATOM 674 C CA . SER A 1 88 ? 1.332 4.170 -22.508 1.00 38.06 88 SER A CA 1
ATOM 675 C C . SER A 1 88 ? 2.641 4.952 -22.705 1.00 38.06 88 SER A C 1
ATOM 677 O O . SER A 1 88 ? 3.577 4.451 -23.323 1.00 38.06 88 SER A O 1
ATOM 679 N N . GLY A 1 89 ? 2.705 6.188 -22.207 1.00 38.59 89 GLY A N 1
ATOM 680 C CA . GLY A 1 89 ? 3.895 7.022 -22.185 1.00 38.59 89 GLY A CA 1
ATOM 681 C C . GLY A 1 89 ? 4.755 6.733 -20.958 1.00 38.59 89 GLY A C 1
ATOM 682 O O . GLY A 1 89 ? 4.279 6.746 -19.823 1.00 38.59 89 GLY A O 1
ATOM 683 N N . GLU A 1 90 ? 6.039 6.500 -21.200 1.00 42.34 90 GLU A N 1
ATOM 684 C CA . GLU A 1 90 ? 7.105 6.359 -20.211 1.00 42.34 90 GLU A CA 1
ATOM 685 C C . GLU A 1 90 ? 7.118 7.571 -19.254 1.00 42.34 90 GLU A C 1
ATOM 687 O O . GLU A 1 90 ? 7.732 8.609 -19.508 1.00 42.34 90 GLU A O 1
ATOM 692 N N . ARG A 1 91 ? 6.372 7.479 -18.145 1.00 49.56 91 ARG A N 1
ATOM 693 C CA . ARG A 1 91 ? 6.308 8.537 -17.131 1.00 49.56 91 ARG A CA 1
ATOM 694 C C . ARG A 1 91 ? 7.544 8.461 -16.249 1.00 49.56 91 ARG A C 1
ATOM 696 O O . ARG A 1 91 ? 7.612 7.714 -15.275 1.00 49.56 91 ARG A O 1
ATOM 703 N N . VAL A 1 92 ? 8.539 9.247 -16.640 1.00 45.47 92 VAL A N 1
ATOM 704 C CA . VAL A 1 92 ? 9.778 9.454 -15.898 1.00 45.47 92 VAL A CA 1
ATOM 705 C C . VAL A 1 92 ? 9.517 10.375 -14.707 1.00 45.47 92 VAL A C 1
ATOM 707 O O . VAL A 1 92 ? 9.206 11.551 -14.894 1.00 45.47 92 VAL A O 1
ATOM 710 N N . TRP A 1 93 ? 9.666 9.844 -13.494 1.00 48.66 93 TRP A N 1
ATOM 711 C CA . TRP A 1 93 ? 9.484 10.585 -12.249 1.00 48.66 93 TRP A CA 1
ATOM 712 C C . TRP A 1 93 ? 10.834 11.079 -11.735 1.00 48.66 93 TRP A C 1
ATOM 714 O O . TRP A 1 93 ? 11.672 10.313 -11.265 1.00 48.66 93 TRP A O 1
ATOM 724 N N . THR A 1 94 ? 11.053 12.388 -11.799 1.00 39.12 94 THR A N 1
ATOM 725 C CA . THR A 1 94 ? 12.213 13.007 -11.159 1.00 39.12 94 THR A CA 1
ATOM 726 C C . THR A 1 94 ? 11.999 12.970 -9.646 1.00 39.12 94 THR A C 1
ATOM 728 O O . THR A 1 94 ? 11.165 13.703 -9.121 1.00 39.12 94 THR A O 1
ATOM 731 N N . ALA A 1 95 ? 12.716 12.094 -8.941 1.00 39.34 95 ALA A N 1
ATOM 732 C CA . ALA A 1 95 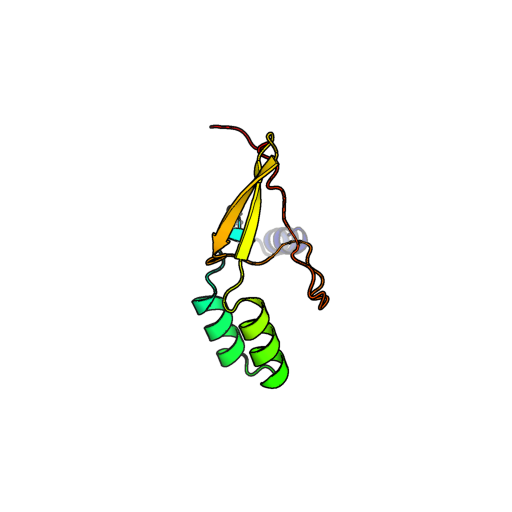? 12.799 12.164 -7.489 1.00 39.34 95 ALA A CA 1
ATOM 733 C C . ALA A 1 95 ? 13.605 13.419 -7.128 1.00 39.34 95 ALA A C 1
ATOM 735 O O . ALA A 1 95 ? 14.823 13.444 -7.298 1.00 39.34 95 ALA A O 1
ATOM 736 N N . ASP A 1 96 ? 12.925 14.473 -6.683 1.00 35.56 96 ASP A N 1
ATOM 737 C CA . ASP A 1 96 ? 13.578 15.666 -6.153 1.00 35.56 96 ASP A CA 1
ATOM 738 C C . ASP A 1 96 ? 14.337 15.276 -4.871 1.00 35.56 96 ASP A C 1
ATOM 740 O O . ASP A 1 96 ? 13.744 14.843 -3.881 1.00 35.56 96 ASP A O 1
ATOM 744 N N . HIS A 1 97 ? 15.669 15.348 -4.907 1.00 38.28 97 HIS A N 1
ATOM 745 C CA . HIS A 1 97 ? 16.543 15.140 -3.748 1.00 38.28 97 HIS A CA 1
ATOM 746 C C . HIS A 1 97 ? 16.584 16.400 -2.871 1.00 38.28 97 HIS A C 1
ATOM 748 O O . HIS A 1 97 ? 17.642 16.954 -2.578 1.00 38.28 97 HIS A O 1
ATOM 754 N N . SER A 1 98 ? 15.415 16.840 -2.416 1.00 32.44 98 SER A N 1
ATOM 755 C CA . SER A 1 98 ? 15.263 17.884 -1.405 1.00 32.44 98 SER A CA 1
ATOM 756 C C . SER A 1 98 ? 14.530 17.339 -0.175 1.00 32.44 98 SER A C 1
ATOM 758 O O . SER A 1 98 ? 13.520 17.861 0.280 1.00 32.44 98 SER A O 1
ATOM 760 N N . ALA A 1 99 ? 15.075 16.274 0.417 1.00 34.16 99 ALA A N 1
ATOM 761 C CA . ALA A 1 99 ? 14.760 15.886 1.788 1.00 34.16 99 ALA A CA 1
ATOM 762 C C . ALA A 1 99 ? 16.050 15.427 2.475 1.00 34.16 99 ALA A C 1
ATOM 764 O O . ALA A 1 99 ? 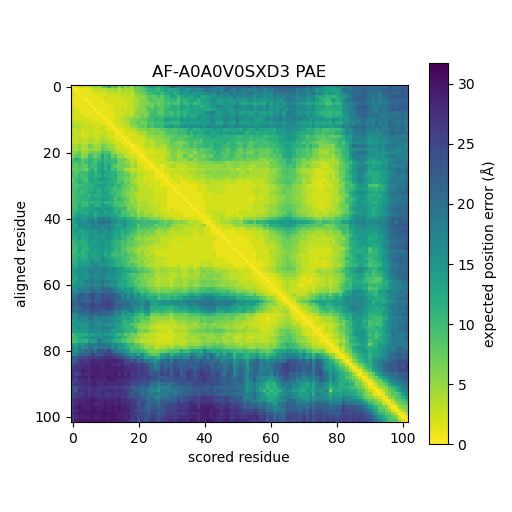16.716 14.500 2.023 1.00 34.16 99 ALA A O 1
ATOM 765 N N . GLY A 1 100 ? 16.436 16.182 3.502 1.00 30.52 100 GLY A N 1
ATOM 766 C CA . GLY A 1 100 ? 17.776 16.231 4.068 1.00 30.52 100 GLY A CA 1
ATOM 767 C C . GLY A 1 100 ? 18.338 14.911 4.587 1.00 30.52 100 GLY A C 1
ATOM 768 O O . GLY A 1 100 ? 17.630 14.080 5.153 1.00 30.52 100 GLY A O 1
ATOM 769 N N . LEU A 1 101 ? 19.665 14.812 4.476 1.00 28.92 101 LEU A N 1
ATOM 770 C CA . LEU A 1 101 ? 20.472 14.021 5.393 1.00 28.92 101 LEU A CA 1
ATOM 771 C C . LEU A 1 101 ? 20.100 14.388 6.838 1.00 28.92 101 LEU A C 1
ATOM 773 O O . LEU A 1 101 ? 20.159 15.559 7.227 1.00 28.92 101 LEU A O 1
ATOM 777 N N . ARG A 1 102 ? 19.761 13.374 7.627 1.00 33.38 102 ARG A N 1
ATOM 778 C CA . ARG A 1 102 ? 19.984 13.343 9.070 1.00 33.38 102 ARG A CA 1
ATOM 779 C C . ARG A 1 102 ? 20.678 12.038 9.404 1.00 33.38 102 ARG A C 1
ATOM 781 O O . ARG A 1 102 ? 20.294 11.019 8.791 1.00 33.38 102 ARG A O 1
#

Secondary structure (DSSP, 8-state):
-HHHHHHHHHHT----------TTTTTT-BHHHHHHHHHHTT--HHHHHHHHHHHTT-EEEEEPTTS-EEEEE--BS--TT-------S---------S---

Nearest PDB structures (foldseek):
  1b4a-assembly1_B  TM=3.130E-01  e=2.363E+00  Geobacillus stearothermophilus
  1n6j-assembly1_A  TM=2.352E-01  e=6.410E+00  Homo sapiens

Foldseek 3Di:
DVVVVVVCVVVVHDDDDDDDDDPPVFQAAAPVVVLVVCVVVPPDPVVSVLVNVCLVQDWEWEQDPVRDIDIDRSRGGDDPPDPSDDDPDPDHDHPPPPDDDD

Sequence (102 aa):
MEVAIQEARRTNAQLAISWLDISNAFGTVSHEVLFSLLDRYGLDPVFTAFIKNLYKDATIVVKGANGTHVTARWSVGVRQGDPCGNDSGERVWTADHSAGLR

Solvent-accessible surface area (backbone atoms only — not comparable to full-atom values): 6729 Å² total; per-residue (Å²): 108,68,68,61,52,53,48,24,62,75,68,73,47,93,81,86,87,83,88,86,82,67,83,58,61,48,60,66,36,50,54,69,59,52,52,54,48,48,65,69,71,67,56,59,68,69,61,50,50,51,55,52,56,67,54,54,88,27,65,43,30,35,58,45,98,86,77,45,76,48,78,42,77,52,76,54,35,57,78,81,92,62,89,79,73,91,60,98,63,88,74,67,51,64,71,76,89,81,72,79,92,127

pLDDT: mean 77.48, std 19.58, range [28.92, 95.75]